Protein AF-A0A946QFZ1-F1 (afdb_monomer)

Radius of gyration: 17.89 Å; Cα contacts (8 Å, |Δi|>4): 51; chains: 1; bounding box: 24×30×45 Å

pLDDT: mean 96.17, std 4.13, range [68.31, 98.62]

Nearest PDB structures (foldseek):
  5h8i-assembly1_B  TM=9.604E-01  e=3.078E-04  Medicago truncatula
  5h8i-assembly1_H  TM=9.204E-01  e=3.790E-04  Medicago truncatula
  5h8j-assembly1_H  TM=9.036E-01  e=9.339E-04  Medicago truncatula
  5h8k-assembly1_H  TM=8.838E-01  e=6.159E-04  Medicago truncatula
  5h8l-assembly2_I  TM=9.221E-01  e=1.001E-03  Medicago truncatula

Structure (mmCIF, N/CA/C/O backbone):
data_AF-A0A946QFZ1-F1
#
_entry.id   AF-A0A946QFZ1-F1
#
loop_
_atom_site.group_PDB
_atom_site.id
_atom_site.type_symbol
_atom_site.label_atom_id
_atom_site.label_alt_id
_atom_site.label_comp_id
_atom_site.label_asym_id
_atom_site.label_entity_id
_atom_site.label_seq_id
_atom_site.pdbx_PDB_ins_code
_atom_site.Cartn_x
_atom_site.Cartn_y
_atom_site.Cartn_z
_atom_site.occupancy
_atom_site.B_iso_or_equiv
_atom_site.auth_seq_id
_atom_site.auth_comp_id
_atom_site.auth_asym_id
_atom_site.auth_atom_id
_atom_site.pdbx_PDB_model_num
ATOM 1 N N . GLY A 1 1 ? -11.961 10.986 11.317 1.00 90.44 1 GLY A N 1
ATOM 2 C CA . GLY A 1 1 ? -11.334 10.951 9.976 1.00 90.44 1 GLY A CA 1
ATOM 3 C C . GLY A 1 1 ? -11.847 9.763 9.181 1.00 90.44 1 GLY A C 1
ATOM 4 O O . GLY A 1 1 ? -12.996 9.382 9.333 1.00 90.44 1 GLY A O 1
ATOM 5 N N . SER A 1 2 ? -11.018 9.149 8.343 1.00 95.19 2 SER A N 1
ATOM 6 C CA . SER A 1 2 ? -11.304 7.826 7.759 1.00 95.19 2 SER A CA 1
ATOM 7 C C . SER A 1 2 ? -10.053 6.955 7.734 1.00 95.19 2 SER A C 1
ATOM 9 O O . SER A 1 2 ? -9.917 6.116 6.858 1.00 95.19 2 SER A O 1
ATOM 11 N N . SER A 1 3 ? -9.119 7.181 8.661 1.00 97.88 3 SER A N 1
ATOM 12 C CA . SER A 1 3 ? -7.874 6.421 8.766 1.00 97.88 3 SER A CA 1
ATOM 13 C C . SER A 1 3 ? -8.163 4.932 8.938 1.00 97.88 3 SER A C 1
ATOM 15 O O . SER A 1 3 ? -9.005 4.560 9.755 1.00 97.88 3 SER A O 1
ATOM 17 N N . PHE A 1 4 ? -7.465 4.088 8.186 1.00 98.31 4 PHE A N 1
ATOM 18 C CA . PHE A 1 4 ? -7.615 2.639 8.238 1.00 98.31 4 PHE A CA 1
ATOM 19 C C . PHE A 1 4 ? -6.288 1.945 7.931 1.00 98.31 4 PHE A C 1
ATOM 21 O O . PHE A 1 4 ? -5.366 2.559 7.394 1.00 98.31 4 PHE A O 1
ATOM 28 N N . ILE A 1 5 ? -6.209 0.661 8.265 1.00 98.62 5 ILE A N 1
ATOM 29 C CA . ILE A 1 5 ? -5.100 -0.232 7.932 1.00 98.62 5 ILE A CA 1
ATOM 30 C C . ILE A 1 5 ? -5.683 -1.432 7.186 1.00 98.62 5 ILE A C 1
ATOM 32 O O . ILE A 1 5 ? -6.682 -1.999 7.634 1.00 98.62 5 ILE A O 1
ATOM 36 N N . THR A 1 6 ? -5.068 -1.822 6.068 1.00 98.62 6 THR A N 1
ATOM 37 C CA . THR A 1 6 ? -5.407 -3.055 5.342 1.00 98.62 6 THR A CA 1
ATOM 38 C C . THR A 1 6 ? -4.317 -4.108 5.459 1.00 98.62 6 THR A C 1
ATOM 40 O O . THR A 1 6 ? -3.164 -3.789 5.748 1.00 98.62 6 THR A O 1
ATOM 43 N N . ASP A 1 7 ? -4.674 -5.355 5.164 1.00 97.56 7 ASP A N 1
ATOM 44 C CA . ASP A 1 7 ? -3.707 -6.395 4.814 1.00 97.56 7 ASP A CA 1
ATOM 45 C C . ASP A 1 7 ? -3.148 -6.216 3.381 1.00 97.56 7 ASP A C 1
ATOM 47 O O . ASP A 1 7 ? -3.467 -5.256 2.666 1.00 97.56 7 ASP A O 1
ATOM 51 N N . ASN A 1 8 ? -2.304 -7.156 2.945 1.00 96.25 8 ASN A N 1
ATOM 52 C CA . ASN A 1 8 ? -1.699 -7.180 1.608 1.00 96.25 8 ASN A CA 1
ATOM 53 C C . ASN A 1 8 ? -2.675 -7.537 0.467 1.00 96.25 8 ASN A C 1
ATOM 55 O O . ASN A 1 8 ? -2.283 -7.462 -0.700 1.00 96.25 8 ASN A O 1
ATOM 59 N N . LYS A 1 9 ? -3.915 -7.926 0.782 1.00 95.88 9 LYS A N 1
ATOM 60 C CA . LYS A 1 9 ? -4.988 -8.252 -0.173 1.00 95.88 9 LYS A CA 1
ATOM 61 C C . LYS A 1 9 ? -6.039 -7.139 -0.259 1.00 95.88 9 LYS A C 1
ATOM 63 O O . LYS A 1 9 ? -6.934 -7.213 -1.098 1.00 95.88 9 LYS A O 1
ATOM 68 N N . GLY A 1 10 ? -5.905 -6.093 0.558 1.00 97.19 10 GLY A N 1
ATOM 69 C CA . GLY A 1 10 ? -6.792 -4.932 0.591 1.00 97.19 10 GLY A CA 1
ATOM 70 C C . GLY A 1 10 ? -7.959 -5.057 1.574 1.00 97.19 10 GLY A C 1
ATOM 71 O O . GLY A 1 10 ? -8.814 -4.173 1.599 1.00 97.19 10 GLY A O 1
ATOM 72 N N . GLN A 1 11 ? -8.014 -6.109 2.397 1.00 98.19 11 GLN A N 1
ATOM 73 C CA . GLN A 1 11 ? -9.007 -6.213 3.466 1.00 98.19 11 GLN A CA 1
ATOM 74 C C . GLN A 1 11 ? -8.698 -5.175 4.545 1.00 98.19 11 GLN A C 1
ATOM 76 O O . GLN A 1 11 ? -7.583 -5.139 5.054 1.00 98.19 11 GLN A O 1
ATOM 81 N N . VAL A 1 12 ? -9.677 -4.357 4.937 1.00 98.25 12 VAL A N 1
ATOM 82 C CA . VAL A 1 12 ? -9.534 -3.449 6.086 1.00 98.25 12 VAL A CA 1
ATOM 83 C C . VAL A 1 12 ? -9.512 -4.268 7.378 1.00 98.25 12 VAL A C 1
ATOM 85 O O . VAL A 1 12 ? -10.485 -4.949 7.692 1.00 98.25 12 VAL A O 1
ATOM 88 N N . ILE A 1 13 ? -8.410 -4.187 8.125 1.00 98.25 13 ILE A N 1
ATOM 89 C CA . ILE A 1 13 ? -8.183 -4.932 9.376 1.00 98.25 13 ILE A CA 1
ATOM 90 C C . ILE A 1 13 ? -8.239 -4.042 10.623 1.00 98.25 13 ILE A C 1
ATOM 92 O O . ILE A 1 13 ? -8.341 -4.545 11.738 1.00 98.25 13 ILE A O 1
ATOM 96 N N . SER A 1 14 ? -8.182 -2.720 10.452 1.00 98.19 14 SER A N 1
ATOM 97 C CA . SER A 1 14 ? -8.371 -1.754 11.535 1.00 98.19 14 SER A CA 1
ATOM 98 C C . SER A 1 14 ? -8.875 -0.426 10.976 1.00 98.19 14 SER A C 1
ATOM 100 O O . SER A 1 14 ? -8.407 0.020 9.929 1.00 98.19 14 SER A O 1
ATOM 102 N N . GLN A 1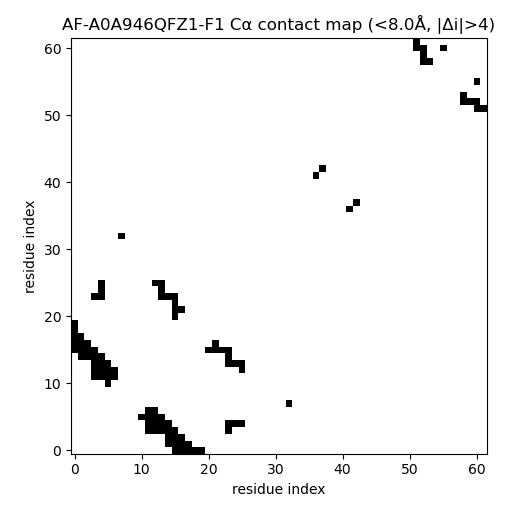 15 ? -9.833 0.207 11.650 1.00 98.12 15 GLN A N 1
ATOM 103 C CA . GLN A 1 15 ? -10.505 1.424 11.189 1.00 98.12 15 GLN A CA 1
ATOM 104 C C . GLN A 1 15 ? -10.664 2.392 12.362 1.00 98.12 15 GLN A C 1
ATOM 106 O O . GLN A 1 15 ? -11.219 2.036 13.399 1.00 98.12 15 GLN A O 1
ATOM 111 N N . GLY A 1 16 ? -10.177 3.621 12.192 1.00 97.31 16 GLY A N 1
ATOM 112 C CA . GLY A 1 16 ? -10.336 4.692 13.175 1.00 97.31 16 GLY A CA 1
ATOM 113 C C . GLY A 1 16 ? -11.730 5.318 13.134 1.00 97.31 16 GLY A C 1
ATOM 114 O O . GLY A 1 16 ? -12.458 5.172 12.144 1.00 97.31 16 G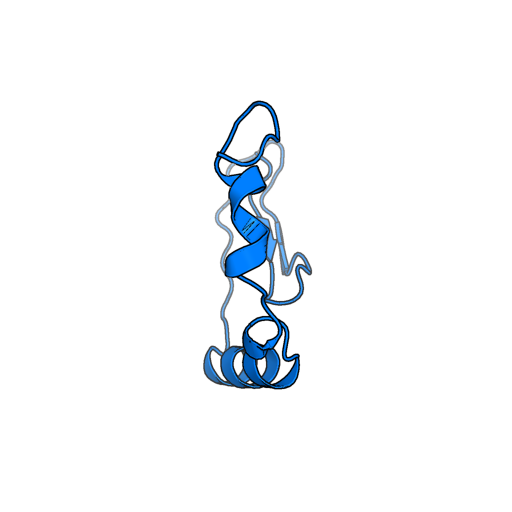LY A O 1
ATOM 115 N N . SER A 1 17 ? -12.083 6.055 14.193 1.00 96.12 17 SER A N 1
ATOM 116 C CA . SER A 1 17 ? -13.377 6.745 14.289 1.00 96.12 17 SER A CA 1
ATOM 117 C C . S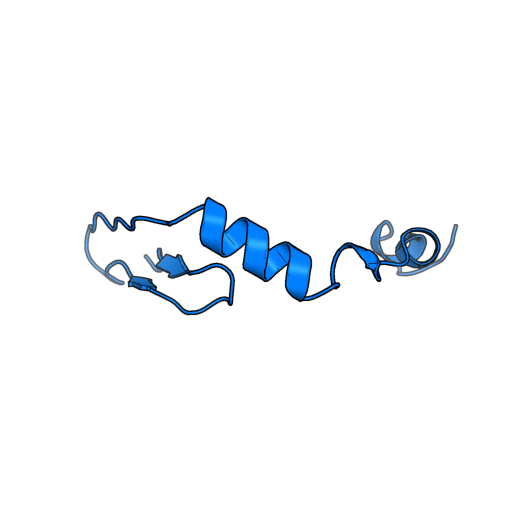ER A 1 17 ? -13.541 7.802 13.187 1.00 96.12 17 SER A C 1
ATOM 119 O O . SER A 1 17 ? -12.586 8.433 12.704 1.00 96.12 17 SER A O 1
ATOM 121 N N . ARG A 1 18 ? -14.797 8.018 12.779 1.00 96.06 18 ARG A N 1
ATOM 122 C CA . ARG A 1 18 ? -15.154 9.082 11.836 1.00 96.06 18 ARG A CA 1
ATOM 123 C C . ARG A 1 18 ? -15.137 10.460 12.477 1.00 96.06 18 ARG A C 1
ATOM 125 O O . ARG A 1 18 ? -14.641 11.395 11.848 1.00 96.06 18 ARG A O 1
ATOM 132 N N . SER A 1 19 ? -15.643 10.561 13.695 1.00 96.69 19 SER A N 1
ATOM 133 C CA . SER A 1 19 ? -15.856 11.813 14.421 1.00 96.69 19 SER A CA 1
ATOM 134 C C . SER A 1 19 ? -14.800 12.076 15.484 1.00 96.69 19 SER A C 1
ATOM 136 O O . SER A 1 19 ? -14.468 13.232 15.720 1.00 96.69 19 SER A O 1
ATOM 138 N N . ASP A 1 20 ? -14.255 11.020 16.082 1.00 96.44 20 ASP A N 1
ATOM 139 C CA . ASP A 1 20 ? -13.466 11.129 17.307 1.00 96.44 20 ASP A CA 1
ATOM 140 C C . ASP A 1 20 ? -11.985 10.868 17.057 1.00 96.44 20 ASP A C 1
ATOM 142 O O . ASP A 1 20 ? -11.578 10.323 16.023 1.00 96.44 20 ASP A O 1
ATOM 146 N N . GLU A 1 21 ? -11.173 11.248 18.035 1.00 97.06 21 GLU A N 1
ATOM 147 C CA . GLU A 1 21 ? -9.759 10.913 18.054 1.00 97.06 21 GLU A CA 1
ATOM 148 C C . GLU A 1 21 ? -9.571 9.403 18.257 1.00 97.06 21 GLU A C 1
ATOM 150 O O . GLU A 1 21 ? -10.262 8.765 19.053 1.00 97.06 21 GLU A O 1
ATOM 155 N N . SER A 1 22 ? -8.648 8.804 17.504 1.00 96.44 22 SER A N 1
ATOM 156 C CA . SER A 1 22 ? -8.408 7.362 17.559 1.00 96.44 22 SER A CA 1
ATOM 157 C C . SER A 1 22 ? -6.968 7.018 17.211 1.00 96.44 22 SER A C 1
ATOM 159 O O . SER A 1 22 ? -6.432 7.541 16.232 1.00 96.44 22 SER A O 1
ATOM 161 N N . VAL A 1 23 ? -6.395 6.062 17.942 1.00 97.56 23 VAL A N 1
ATOM 162 C CA . VAL A 1 23 ? -5.134 5.397 17.600 1.00 97.56 23 VAL A CA 1
ATOM 163 C C . VAL A 1 23 ? -5.459 3.975 17.157 1.00 97.56 23 VAL A C 1
ATOM 165 O O . VAL A 1 23 ? -6.058 3.213 17.911 1.00 97.56 23 VAL A O 1
ATOM 168 N N . ILE A 1 24 ? -5.070 3.623 15.934 1.00 98.12 24 ILE A N 1
ATOM 169 C CA . ILE A 1 24 ? -5.239 2.278 15.378 1.00 98.12 24 ILE A CA 1
ATOM 170 C C . ILE A 1 24 ? -3.875 1.636 15.143 1.00 98.12 24 ILE A C 1
ATOM 172 O O . ILE A 1 24 ? -2.942 2.296 14.687 1.00 98.12 24 ILE A O 1
ATOM 176 N N . THR A 1 25 ? -3.756 0.348 15.458 1.00 98.19 25 THR A N 1
ATOM 177 C CA . THR A 1 25 ? -2.527 -0.435 15.287 1.00 98.19 25 THR A CA 1
ATOM 178 C C . THR A 1 25 ? -2.842 -1.780 14.635 1.00 98.19 25 THR A C 1
ATOM 180 O O . THR A 1 25 ? -3.979 -2.254 14.668 1.00 98.19 25 THR A O 1
ATOM 183 N N . ALA A 1 26 ? -1.833 -2.380 14.008 1.00 98.25 26 ALA A N 1
ATOM 184 C CA . ALA A 1 26 ? -1.888 -3.725 13.451 1.00 98.25 26 ALA A CA 1
ATOM 185 C C . ALA A 1 26 ? -0.487 -4.350 13.477 1.00 98.25 26 ALA A C 1
ATOM 187 O O . ALA A 1 26 ? 0.520 -3.637 13.476 1.00 98.25 26 ALA A O 1
ATOM 188 N N . SER A 1 27 ? -0.424 -5.679 13.481 1.00 98.25 27 SER A N 1
ATOM 189 C CA . SER A 1 27 ? 0.817 -6.446 13.355 1.00 98.25 27 SER A CA 1
ATOM 190 C C . SER A 1 27 ? 0.768 -7.291 12.091 1.00 98.25 27 SER A C 1
ATOM 192 O O . SER A 1 27 ? -0.293 -7.784 11.717 1.00 98.25 27 SER A O 1
ATOM 194 N N .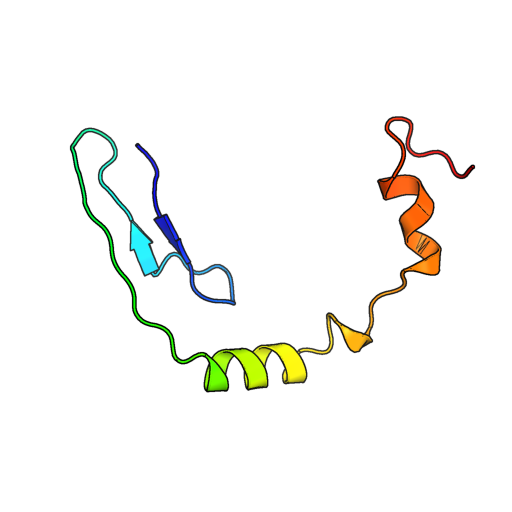 PHE A 1 28 ? 1.919 -7.466 11.450 1.00 98.19 28 PHE A N 1
ATOM 195 C CA . PHE A 1 28 ? 2.027 -8.175 10.181 1.00 98.19 28 PHE A CA 1
ATOM 196 C C . PHE A 1 28 ? 3.123 -9.230 10.244 1.00 98.19 28 PHE A C 1
ATOM 198 O O . PHE A 1 28 ? 4.222 -8.956 10.730 1.00 98.19 28 PHE A O 1
ATOM 205 N N . ASP A 1 29 ? 2.844 -10.403 9.679 1.00 98.00 29 ASP A N 1
ATOM 206 C CA . ASP A 1 29 ? 3.877 -11.370 9.324 1.00 98.00 29 ASP A CA 1
ATOM 207 C C . ASP A 1 29 ? 4.409 -11.031 7.927 1.00 98.00 29 ASP A C 1
ATOM 209 O O . ASP A 1 29 ? 3.804 -11.325 6.891 1.00 98.00 29 ASP A O 1
ATOM 213 N N . LEU A 1 30 ? 5.557 -10.359 7.906 1.00 97.81 30 LEU A N 1
ATOM 214 C CA . LEU A 1 30 ? 6.163 -9.894 6.664 1.00 97.81 30 LEU A CA 1
ATOM 215 C C . LEU A 1 30 ? 6.692 -11.042 5.800 1.00 97.81 30 LEU A C 1
ATOM 217 O O . LEU A 1 30 ? 6.763 -10.883 4.579 1.00 97.81 30 LEU A O 1
ATOM 221 N N . GLU A 1 31 ? 7.040 -12.183 6.397 1.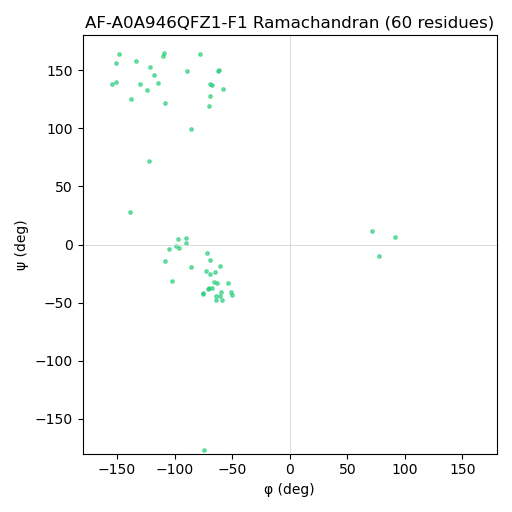00 98.38 31 GLU A N 1
ATOM 222 C CA . GLU A 1 31 ? 7.536 -13.331 5.643 1.00 98.38 31 GLU A CA 1
ATOM 223 C C . GLU A 1 31 ? 6.387 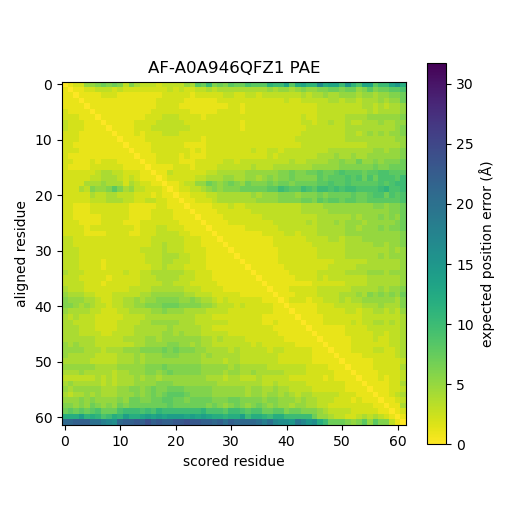-14.038 4.924 1.00 98.38 31 GLU A C 1
ATOM 225 O O . GLU A 1 31 ? 6.491 -14.311 3.726 1.00 98.38 31 GLU A O 1
ATOM 230 N N . GLN A 1 32 ? 5.244 -14.220 5.591 1.00 9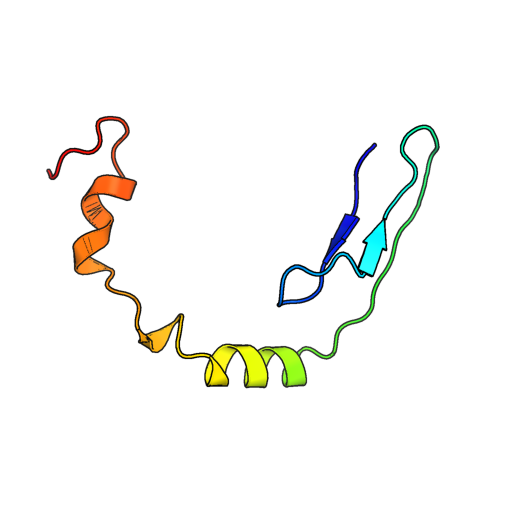7.81 32 GLN A N 1
ATOM 231 C CA . GLN A 1 32 ? 4.037 -14.732 4.936 1.00 97.81 32 GLN A CA 1
ATOM 232 C C . GLN A 1 32 ? 3.603 -13.833 3.776 1.00 97.81 32 GLN A C 1
ATOM 234 O O . GLN A 1 32 ? 3.422 -14.308 2.653 1.00 97.81 32 GLN A O 1
ATOM 239 N N . HIS A 1 33 ? 3.541 -12.515 3.982 1.00 97.50 33 HIS A N 1
ATOM 240 C CA . HIS A 1 33 ? 3.195 -11.591 2.901 1.00 97.50 33 HIS A CA 1
ATOM 241 C C . HIS A 1 33 ? 4.206 -11.600 1.751 1.00 97.50 33 HIS A C 1
ATOM 243 O O . HIS A 1 33 ? 3.826 -11.417 0.590 1.00 97.50 33 HIS A O 1
ATOM 249 N N . ARG A 1 34 ? 5.497 -11.817 2.034 1.00 97.19 34 ARG A N 1
ATOM 250 C CA . ARG A 1 34 ? 6.528 -11.966 0.999 1.00 97.19 34 ARG A CA 1
ATOM 251 C C . ARG A 1 34 ? 6.268 -13.204 0.140 1.00 97.19 34 ARG A C 1
ATOM 253 O O . ARG A 1 34 ? 6.371 -13.102 -1.085 1.00 97.19 34 ARG A O 1
ATOM 260 N N . LEU A 1 35 ? 5.921 -14.333 0.760 1.00 97.75 35 LEU A N 1
ATOM 261 C CA . LEU A 1 35 ? 5.593 -15.581 0.066 1.00 97.75 35 LEU A CA 1
ATOM 262 C C . LEU A 1 35 ? 4.331 -15.432 -0.792 1.00 97.75 35 LEU A C 1
ATOM 264 O O . LEU A 1 35 ? 4.364 -15.752 -1.979 1.00 97.75 35 LEU A O 1
ATOM 268 N N . GLU A 1 36 ? 3.257 -14.862 -0.242 1.00 97.25 36 GLU A N 1
ATOM 269 C CA . GLU A 1 36 ? 2.009 -14.609 -0.978 1.00 97.25 36 GLU A CA 1
ATOM 270 C C . GLU A 1 36 ? 2.230 -13.678 -2.180 1.00 97.25 36 GLU A C 1
ATOM 272 O O . GLU A 1 36 ? 1.772 -13.956 -3.292 1.00 97.25 36 GLU A O 1
ATOM 277 N N . ARG A 1 37 ? 2.999 -12.596 -1.988 1.00 97.31 37 ARG A N 1
ATOM 278 C CA . ARG A 1 37 ? 3.350 -11.654 -3.060 1.00 97.31 37 ARG A CA 1
ATOM 279 C C . ARG A 1 37 ? 4.114 -12.335 -4.196 1.00 97.31 37 ARG A C 1
ATOM 281 O O . ARG A 1 37 ? 3.880 -12.018 -5.362 1.00 97.31 37 ARG A O 1
ATOM 288 N N . ALA A 1 38 ? 5.039 -13.235 -3.864 1.00 97.00 38 ALA A N 1
ATOM 289 C CA . ALA A 1 38 ? 5.814 -13.983 -4.850 1.00 97.00 38 ALA A CA 1
ATOM 290 C C . ALA A 1 38 ? 4.956 -15.025 -5.587 1.00 97.00 38 ALA A C 1
ATOM 292 O O . ALA A 1 38 ? 5.101 -15.182 -6.799 1.00 97.00 38 ALA A O 1
ATOM 293 N N . ALA A 1 39 ? 4.039 -15.688 -4.877 1.00 96.88 39 ALA A N 1
ATOM 294 C CA . ALA A 1 39 ? 3.167 -16.718 -5.435 1.00 96.88 39 ALA A CA 1
ATOM 295 C C . ALA A 1 39 ? 2.177 -16.169 -6.475 1.00 96.88 39 ALA A C 1
ATOM 297 O O . ALA A 1 39 ? 1.848 -16.863 -7.434 1.00 96.88 39 ALA A O 1
ATOM 298 N N . TRP A 1 40 ? 1.729 -14.918 -6.327 1.00 95.81 40 TRP A N 1
ATOM 299 C CA . TRP A 1 40 ? 0.699 -14.354 -7.205 1.00 95.81 40 TRP A CA 1
ATOM 300 C C . TRP A 1 40 ? 1.188 -14.027 -8.628 1.00 95.81 40 TRP A C 1
ATOM 302 O O . TRP A 1 40 ? 0.390 -13.943 -9.555 1.00 95.81 40 TRP A O 1
ATOM 312 N N . GLY A 1 41 ? 2.494 -13.826 -8.831 1.00 95.81 41 GLY A N 1
ATOM 313 C CA . GLY A 1 41 ? 3.068 -13.580 -10.162 1.00 95.81 41 GLY A CA 1
ATOM 314 C C . GLY A 1 41 ? 2.873 -12.165 -10.726 1.00 95.81 41 GLY A C 1
ATOM 315 O O . GLY A 1 41 ? 3.562 -11.811 -11.678 1.00 95.81 41 GLY A O 1
ATOM 316 N N . LEU A 1 42 ? 2.051 -11.309 -10.102 1.00 95.81 42 LEU A N 1
ATOM 317 C CA . LEU A 1 42 ? 1.784 -9.941 -10.579 1.00 95.81 42 LEU A CA 1
ATOM 318 C C . LEU A 1 42 ? 3.049 -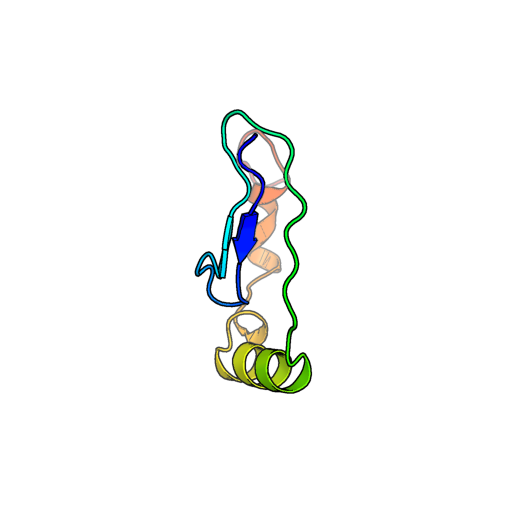9.140 -10.889 1.00 95.81 42 LEU A C 1
ATOM 320 O O . LEU A 1 42 ? 3.107 -8.465 -11.908 1.00 95.81 42 LEU A O 1
ATOM 324 N N . PHE A 1 43 ? 4.064 -9.213 -10.023 1.00 95.88 43 PHE A N 1
ATOM 325 C CA . PHE A 1 43 ? 5.320 -8.482 -10.212 1.00 95.88 43 PHE A CA 1
ATOM 326 C C . PHE A 1 43 ? 6.154 -9.029 -11.374 1.00 95.88 43 PHE A C 1
ATOM 328 O O . PHE A 1 43 ? 6.761 -8.241 -12.098 1.00 95.88 43 PHE A O 1
ATOM 335 N N . ARG A 1 44 ? 6.165 -10.356 -11.554 1.00 97.81 44 ARG A N 1
ATOM 336 C CA . ARG A 1 44 ? 6.870 -11.052 -12.641 1.00 97.81 44 ARG A CA 1
ATOM 337 C C . ARG A 1 44 ? 6.229 -10.745 -13.992 1.00 97.81 44 ARG A C 1
ATOM 339 O O . ARG A 1 44 ? 6.939 -10.557 -14.971 1.00 97.81 44 ARG A O 1
ATOM 346 N N . ASP A 1 45 ? 4.903 -10.649 -14.021 1.00 97.75 45 ASP A N 1
ATOM 347 C CA . ASP A 1 45 ? 4.125 -10.575 -15.260 1.00 97.75 45 ASP A CA 1
ATOM 348 C C . ASP A 1 45 ? 3.904 -9.127 -15.750 1.00 97.75 45 ASP A C 1
ATOM 350 O O . ASP A 1 45 ? 3.201 -8.889 -16.738 1.00 97.75 45 ASP A O 1
ATOM 354 N N . ARG A 1 46 ? 4.526 -8.134 -15.092 1.00 97.81 46 ARG A N 1
ATOM 355 C CA . ARG A 1 46 ? 4.490 -6.724 -15.515 1.00 97.81 46 ARG A CA 1
ATOM 356 C C . ARG A 1 46 ? 5.111 -6.548 -16.901 1.00 97.81 46 ARG A C 1
ATOM 358 O O . ARG A 1 46 ? 6.069 -7.218 -17.271 1.00 97.81 46 ARG A O 1
ATOM 365 N N . ARG A 1 47 ? 4.625 -5.545 -17.636 1.00 97.31 47 ARG A N 1
ATOM 366 C CA . ARG A 1 47 ? 5.136 -5.147 -18.958 1.00 97.31 47 ARG A CA 1
ATOM 367 C C . ARG A 1 47 ? 5.577 -3.680 -18.956 1.00 97.31 47 ARG A C 1
ATOM 369 O O . ARG A 1 47 ? 4.892 -2.851 -19.550 1.00 97.31 47 ARG A O 1
ATOM 376 N N . PRO A 1 48 ? 6.703 -3.330 -18.302 1.00 96.50 48 PRO A N 1
ATOM 377 C CA . PRO A 1 48 ? 7.153 -1.940 -18.194 1.00 96.50 48 PRO A CA 1
ATOM 378 C C . PRO A 1 48 ? 7.286 -1.199 -19.526 1.00 96.50 48 PRO A C 1
ATOM 380 O O . PRO A 1 48 ? 6.987 -0.012 -19.591 1.00 96.50 48 PRO A O 1
ATOM 383 N N . SER A 1 49 ? 7.657 -1.904 -20.599 1.00 95.25 49 SER A N 1
ATOM 384 C CA . SER A 1 49 ? 7.737 -1.347 -21.956 1.00 95.25 49 SER A CA 1
ATOM 385 C C . SER A 1 49 ? 6.402 -0.816 -22.495 1.00 95.25 49 SER A C 1
ATOM 387 O O . SER A 1 49 ? 6.403 -0.023 -23.429 1.00 95.25 49 SER A O 1
ATOM 389 N N . GLN A 1 50 ? 5.267 -1.221 -21.917 1.00 95.31 50 GLN A N 1
ATOM 390 C CA . GLN A 1 50 ? 3.929 -0.775 -22.319 1.00 95.31 50 GLN A CA 1
ATOM 391 C C . GLN A 1 50 ? 3.401 0.389 -21.468 1.00 95.31 50 GLN A C 1
ATOM 393 O O . GLN A 1 50 ? 2.315 0.893 -21.738 1.00 95.31 50 GLN A O 1
ATOM 398 N N . TYR A 1 51 ? 4.136 0.828 -20.442 1.00 95.88 51 TYR A N 1
ATOM 399 C CA . TYR A 1 51 ? 3.636 1.792 -19.453 1.00 95.88 51 TYR A CA 1
ATOM 400 C C . TYR A 1 51 ? 3.897 3.256 -19.811 1.00 95.88 51 TYR A C 1
ATOM 402 O O . TYR A 1 51 ? 3.501 4.133 -19.049 1.00 95.88 51 TYR A O 1
ATOM 410 N N . SER A 1 52 ? 4.512 3.545 -20.961 1.00 95.88 52 SER A N 1
ATOM 411 C CA . SER A 1 52 ? 4.832 4.916 -21.382 1.00 95.88 52 SER A CA 1
ATOM 412 C C . SER A 1 52 ? 3.642 5.891 -21.329 1.00 95.88 52 SER A C 1
ATOM 414 O O . SER A 1 52 ? 3.845 6.998 -20.833 1.00 95.88 52 SER A O 1
ATOM 416 N N . PRO A 1 53 ? 2.405 5.519 -21.729 1.00 96.19 53 PRO A N 1
ATOM 417 C CA . PRO A 1 53 ? 1.253 6.423 -21.628 1.00 96.19 53 PRO A CA 1
ATOM 418 C C . PRO A 1 53 ? 0.857 6.788 -20.192 1.00 96.19 53 PRO A C 1
ATOM 420 O O . PRO A 1 53 ? 0.261 7.832 -19.974 1.00 96.19 53 PRO A O 1
ATOM 423 N N . LEU A 1 54 ? 1.201 5.963 -19.193 1.00 95.75 54 LEU A N 1
ATOM 424 C CA . LEU A 1 54 ? 0.932 6.272 -17.779 1.00 95.75 54 LEU A CA 1
ATOM 425 C C . LEU A 1 54 ? 1.801 7.430 -17.261 1.00 95.75 54 LEU A C 1
ATOM 427 O O . LEU A 1 54 ? 1.556 7.942 -16.173 1.00 95.75 54 LEU A O 1
ATOM 431 N N . LEU A 1 55 ? 2.835 7.816 -18.017 1.00 96.06 55 LEU A N 1
ATOM 432 C CA . LEU A 1 55 ? 3.753 8.909 -17.692 1.00 96.06 55 LEU A CA 1
ATOM 433 C C . LEU A 1 55 ? 3.371 10.229 -18.382 1.00 96.06 55 LEU A C 1
ATOM 435 O O . LEU A 1 55 ? 4.122 11.202 -18.296 1.00 96.06 55 LEU A O 1
ATOM 439 N N . THR A 1 56 ? 2.238 10.270 -19.086 1.00 95.69 56 THR A N 1
ATOM 440 C CA . THR A 1 56 ? 1.709 11.472 -19.738 1.00 95.69 56 THR A CA 1
ATOM 441 C C . THR A 1 56 ? 0.313 11.789 -19.208 1.00 95.69 56 THR A C 1
ATOM 443 O O . THR A 1 56 ? -0.415 10.907 -18.758 1.00 95.69 56 THR A O 1
ATOM 446 N N . SER A 1 57 ? -0.075 13.066 -19.242 1.00 96.50 57 SER A N 1
ATOM 447 C CA . SER A 1 57 ? -1.428 13.483 -18.839 1.00 96.50 57 SER A C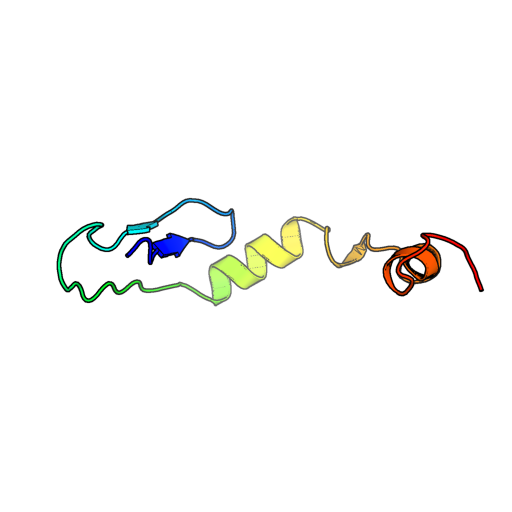A 1
ATOM 448 C C . SER A 1 57 ? -2.448 13.376 -19.978 1.00 96.50 57 SER A C 1
ATOM 450 O O . SER A 1 57 ? -3.646 13.358 -19.718 1.00 96.50 57 SER A O 1
ATOM 452 N N . ASP A 1 58 ? -1.991 13.327 -21.235 1.00 95.88 58 ASP A N 1
ATOM 453 C CA . ASP A 1 58 ? -2.832 13.254 -22.438 1.00 95.88 58 ASP A CA 1
ATOM 454 C C . ASP A 1 58 ? -2.980 11.825 -22.995 1.00 95.88 58 ASP A C 1
ATOM 456 O O . ASP A 1 58 ? -3.669 11.615 -23.995 1.00 95.88 58 ASP A O 1
ATOM 460 N N . GLY A 1 59 ? -2.334 10.842 -22.358 1.00 93.69 59 GLY A N 1
ATOM 461 C CA . GLY A 1 59 ? -2.413 9.426 -22.707 1.00 93.69 59 GLY A CA 1
ATOM 462 C C . GLY A 1 59 ? -1.704 9.048 -24.008 1.00 93.69 59 GLY A C 1
ATOM 463 O O . GLY A 1 59 ? -1.900 7.938 -24.506 1.00 93.69 59 GLY A O 1
ATOM 464 N N . ARG A 1 60 ? -0.895 9.941 -24.590 1.00 91.50 60 ARG A N 1
ATOM 465 C CA . ARG A 1 60 ? -0.177 9.665 -25.841 1.00 91.50 60 ARG A CA 1
ATOM 466 C C . ARG A 1 60 ? 1.183 9.029 -25.582 1.00 91.50 60 ARG A C 1
ATOM 468 O O . ARG A 1 60 ? 1.839 9.304 -24.576 1.00 91.50 60 ARG A O 1
ATOM 475 N N . TYR A 1 61 ? 1.611 8.190 -26.524 1.00 85.38 61 TYR A N 1
ATOM 476 C CA . TYR A 1 61 ? 3.005 7.764 -26.612 1.00 85.38 61 TYR A CA 1
ATOM 477 C C . TYR A 1 61 ? 3.860 8.963 -27.040 1.00 85.38 61 TYR A C 1
ATOM 479 O O . TYR A 1 61 ? 3.442 9.734 -27.906 1.00 85.38 61 TYR A O 1
ATOM 487 N N . LYS A 1 62 ? 5.029 9.121 -26.412 1.00 68.31 62 LYS A N 1
ATOM 488 C CA . LYS A 1 62 ? 6.084 9.996 -26.936 1.00 68.31 62 LYS A CA 1
ATOM 489 C C . LYS A 1 62 ? 6.749 9.356 -28.144 1.00 68.31 62 LYS A C 1
ATOM 491 O O . LYS A 1 62 ? 6.886 8.111 -28.123 1.00 68.31 62 LYS A O 1
#

Sequence (62 aa):
GSSFITDNKGQVISQGSRSDESVITASFDLEQHRLERAAWGLFRDRRPSQYSPLLTSDGRYK

Foldseek 3Di:
DFDFDDDPVRHTPWTADPPDDDDTDDDDDVVVSVVVVVVVCPVVPDDPVPCQLVVDPVSDHD

Solvent-accessible surface area (backbone atoms only — not comparable to full-atom values): 4181 Å² total; per-residue (Å²): 77,79,54,67,42,59,56,99,87,66,51,77,77,37,72,40,43,61,88,49,92,65,90,76,81,87,87,80,65,65,66,61,52,49,52,54,56,62,71,69,37,65,78,78,71,60,60,74,92,73,47,61,29,81,78,41,95,85,58,51,76,131

Mean predicted aligned error: 3.57 Å

Secondary structure (DSSP, 8-state):
---EEE-TTS-EEEE--SSS---------HHHHHHHHHHT-TTTT--GGG-GGGG-SS----